Protein AF-A0A095Y5S1-F1 (afdb_monomer_lite)

Secondary structure (DSSP, 8-state):
---SS-HHHHHHHHTSPPPGGGHHHHHHHHHHHHHHHHHHHTTT---SSPPHHHHHHHHHHHHHHHHHHHTTPPS---------SS--------TTTTS------HHHHHHHGGGS---PPP-------

Organism: NCBI:txid1287475

Foldseek 3Di:
DPQLDAQVNLCVVVVHRDDPVCRVVLVVQSVLLQVVLQVLQPPLGQDPVGDPLSSVLSSCQSNVLVVCVVVVHFDDDADDDDDDDDDDPDDDHDPVSHPSHTDGYPVSSVSSVVSHDDPDDDDDDDDDD

Structure (mmCIF, N/CA/C/O backbone):
data_AF-A0A095Y5S1-F1
#
_entry.id   AF-A0A095Y5S1-F1
#
loop_
_atom_site.group_PDB
_atom_site.id
_atom_site.type_symbol
_atom_site.label_atom_id
_atom_site.label_alt_id
_atom_site.label_comp_id
_atom_site.label_asym_id
_atom_site.label_entity_id
_atom_site.label_seq_id
_atom_site.pdbx_PDB_ins_code
_atom_site.Cartn_x
_atom_site.Cartn_y
_atom_site.Cartn_z
_atom_site.occupancy
_atom_site.B_iso_or_equiv
_atom_site.auth_seq_id
_atom_site.auth_comp_id
_atom_site.auth_asym_id
_atom_site.auth_atom_id
_atom_site.pdbx_PDB_model_num
ATOM 1 N N . MET A 1 1 ? -7.708 5.392 -14.138 1.00 43.97 1 MET A N 1
ATOM 2 C CA . MET A 1 1 ? -6.472 4.700 -13.709 1.00 43.97 1 MET A CA 1
ATOM 3 C C . MET A 1 1 ? -6.832 3.258 -13.392 1.00 43.97 1 MET A C 1
ATOM 5 O O . MET A 1 1 ? -7.894 3.040 -12.827 1.00 43.97 1 MET A O 1
ATOM 9 N N . SER A 1 2 ? -6.033 2.275 -13.814 1.00 51.12 2 SER A N 1
ATOM 10 C CA . SER A 1 2 ? -6.277 0.877 -13.429 1.00 51.12 2 SER A CA 1
ATOM 11 C C . SER A 1 2 ? -5.885 0.726 -11.963 1.00 51.12 2 SER A C 1
ATOM 13 O O . SER A 1 2 ? -4.699 0.810 -11.657 1.00 51.12 2 SER A O 1
ATOM 15 N N . SER A 1 3 ? -6.856 0.546 -11.067 1.00 75.38 3 SER A N 1
ATOM 16 C CA . SER A 1 3 ? -6.569 0.390 -9.638 1.00 75.38 3 SER A CA 1
ATOM 17 C C . SER A 1 3 ? -5.704 -0.854 -9.406 1.00 75.38 3 SER A C 1
ATOM 19 O O . SER A 1 3 ? -6.011 -1.921 -9.943 1.00 75.38 3 SER A O 1
ATOM 21 N N . ILE A 1 4 ? -4.602 -0.729 -8.652 1.00 87.00 4 ILE A N 1
ATOM 22 C CA . ILE A 1 4 ? -3.734 -1.874 -8.311 1.00 87.00 4 ILE A CA 1
ATOM 23 C C . ILE A 1 4 ? -4.501 -2.854 -7.413 1.00 87.00 4 ILE A C 1
ATOM 25 O O . ILE A 1 4 ? -4.387 -4.068 -7.584 1.00 87.00 4 ILE A O 1
ATOM 29 N N . ILE A 1 5 ? -5.260 -2.303 -6.466 1.00 93.56 5 ILE A N 1
ATOM 30 C CA . ILE A 1 5 ? -6.048 -2.977 -5.429 1.00 93.56 5 ILE A CA 1
ATOM 31 C C . ILE A 1 5 ? -7.322 -2.161 -5.150 1.00 93.56 5 ILE A C 1
ATOM 33 O O . ILE A 1 5 ? -7.418 -1.006 -5.563 1.00 93.56 5 ILE A O 1
ATOM 37 N N . SER A 1 6 ? -8.293 -2.750 -4.465 1.00 94.25 6 SER A N 1
ATOM 38 C CA . SER A 1 6 ? -9.578 -2.153 -4.082 1.00 94.25 6 SER A CA 1
ATOM 39 C C . SER A 1 6 ? -9.840 -2.298 -2.579 1.00 94.25 6 SER A C 1
ATOM 41 O O . SER A 1 6 ? -9.170 -3.079 -1.905 1.00 94.25 6 SER A O 1
ATOM 43 N N . VAL A 1 7 ? -10.848 -1.592 -2.054 1.00 93.06 7 VAL A N 1
ATOM 44 C CA . VAL A 1 7 ? -11.301 -1.743 -0.656 1.00 93.06 7 VAL A CA 1
ATOM 45 C C . VAL A 1 7 ? -11.712 -3.191 -0.357 1.00 93.06 7 VAL A C 1
ATOM 47 O O . VAL A 1 7 ? -11.423 -3.702 0.722 1.00 93.06 7 VAL A O 1
ATOM 50 N N . THR A 1 8 ? -12.306 -3.889 -1.330 1.00 93.56 8 THR A N 1
ATOM 51 C CA . THR A 1 8 ? -12.648 -5.312 -1.201 1.00 93.56 8 THR A CA 1
ATOM 52 C C . THR A 1 8 ? -11.405 -6.177 -1.007 1.00 93.56 8 THR A C 1
ATOM 54 O O . THR A 1 8 ? -11.393 -7.007 -0.106 1.00 93.56 8 THR A O 1
ATOM 57 N N . ASP A 1 9 ? -10.327 -5.932 -1.763 1.00 94.50 9 ASP A N 1
ATOM 58 C CA . ASP A 1 9 ? -9.063 -6.669 -1.590 1.00 94.50 9 ASP A CA 1
ATOM 59 C C . ASP A 1 9 ? -8.466 -6.464 -0.185 1.00 94.50 9 ASP A C 1
ATOM 61 O O . ASP A 1 9 ? -7.780 -7.344 0.339 1.00 94.50 9 ASP A O 1
ATOM 65 N N . ILE A 1 10 ? -8.709 -5.297 0.427 1.00 94.56 10 ILE A N 1
ATOM 66 C CA . ILE A 1 10 ? -8.296 -5.010 1.805 1.00 94.56 10 ILE A CA 1
ATOM 67 C C . ILE A 1 10 ? -9.157 -5.785 2.800 1.00 94.56 10 ILE A C 1
ATOM 69 O O . ILE A 1 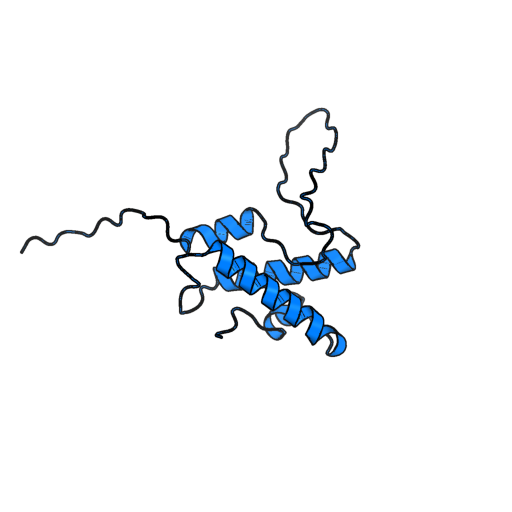10 ? -8.598 -6.431 3.684 1.00 94.56 10 ILE A O 1
ATOM 73 N N . GLY A 1 11 ? -10.481 -5.781 2.633 1.00 92.69 11 GLY A N 1
ATOM 74 C CA . GLY A 1 11 ? -11.381 -6.566 3.481 1.00 92.69 11 GLY A CA 1
ATOM 75 C C . GLY A 1 11 ? -11.064 -8.065 3.433 1.00 92.69 11 GLY A C 1
ATOM 76 O O . GLY A 1 11 ? -10.887 -8.706 4.468 1.00 92.69 11 GLY A O 1
ATOM 77 N N . ASP A 1 12 ? -10.847 -8.607 2.233 1.00 94.56 12 ASP A N 1
ATOM 78 C CA . ASP A 1 12 ? -10.441 -10.004 2.041 1.00 94.56 12 ASP A CA 1
ATOM 79 C C . ASP A 1 12 ? -9.118 -10.327 2.760 1.00 94.56 12 ASP A C 1
ATOM 81 O O . ASP A 1 12 ? -8.941 -11.419 3.302 1.00 94.56 12 ASP A O 1
ATOM 85 N N . ALA A 1 13 ? -8.177 -9.377 2.792 1.00 92.56 13 ALA A N 1
ATOM 86 C CA . ALA A 1 13 ? -6.894 -9.542 3.471 1.00 92.56 13 ALA A CA 1
ATOM 87 C C . ALA A 1 13 ? -6.974 -9.384 4.998 1.00 92.56 13 ALA A C 1
ATOM 89 O O . ALA A 1 13 ? -6.153 -9.968 5.713 1.00 92.56 13 ALA A O 1
ATOM 90 N N . LEU A 1 14 ? -7.930 -8.598 5.498 1.00 91.44 14 LEU A N 1
ATOM 91 C CA . LEU A 1 14 ? -8.231 -8.477 6.925 1.00 91.44 14 LEU A CA 1
ATOM 92 C C . LEU A 1 14 ? -9.027 -9.683 7.442 1.00 91.44 14 LEU A C 1
ATOM 94 O O . LEU A 1 14 ? -8.889 -10.039 8.610 1.00 91.44 14 LEU A O 1
ATOM 98 N N . GLY A 1 15 ? -9.768 -10.359 6.559 1.00 93.06 15 GLY A N 1
ATOM 99 C CA . GLY A 1 15 ? -10.666 -11.464 6.897 1.00 93.06 15 GLY A CA 1
ATOM 100 C C . GLY A 1 15 ? -12.080 -11.005 7.262 1.00 93.06 15 GLY A C 1
ATOM 101 O O . GLY A 1 15 ? -12.906 -11.831 7.646 1.00 93.06 15 GLY A O 1
ATOM 102 N N . GLU A 1 16 ? -12.365 -9.712 7.125 1.00 91.31 16 GLU A N 1
ATOM 103 C CA . GLU A 1 16 ? -13.657 -9.091 7.393 1.00 91.31 16 GLU A CA 1
ATOM 104 C C . GLU A 1 16 ? -13.862 -7.873 6.478 1.00 91.31 16 GLU A C 1
ATOM 106 O O . GLU A 1 16 ? -12.887 -7.232 6.077 1.00 91.31 16 GLU A O 1
ATOM 111 N N . PRO A 1 17 ? -15.108 -7.542 6.099 1.00 92.38 17 PRO A N 1
ATOM 112 C CA . PRO A 1 17 ? -15.364 -6.377 5.265 1.00 92.38 17 PRO A CA 1
ATOM 113 C C . PRO A 1 17 ? -15.001 -5.087 6.005 1.00 92.38 17 PRO A C 1
ATOM 115 O O . PRO A 1 17 ? -15.328 -4.921 7.178 1.00 92.38 17 PRO A O 1
ATOM 118 N N . VAL A 1 18 ? -14.397 -4.142 5.283 1.00 88.81 18 VAL A N 1
ATOM 119 C CA . VAL A 1 18 ? -14.152 -2.794 5.807 1.00 88.81 18 VAL A CA 1
ATOM 120 C C . VAL A 1 18 ? -15.507 -2.135 6.133 1.00 88.81 18 VAL A C 1
ATOM 122 O O . VAL A 1 18 ? -16.427 -2.197 5.309 1.00 88.81 18 VAL A O 1
ATOM 125 N N . PRO A 1 19 ? -15.681 -1.506 7.306 1.00 87.62 19 PRO A N 1
ATOM 126 C CA . PRO A 1 19 ? -16.889 -0.750 7.617 1.00 87.62 19 PRO A CA 1
ATOM 127 C C . PRO A 1 19 ? -17.098 0.420 6.648 1.00 87.62 19 PRO A C 1
ATOM 129 O O . PRO A 1 19 ? -16.160 1.133 6.300 1.00 87.62 19 PRO A O 1
ATOM 132 N N . ALA A 1 20 ? -18.347 0.693 6.253 1.00 87.69 20 ALA A N 1
ATOM 133 C CA . ALA A 1 20 ? -18.649 1.760 5.287 1.00 87.69 20 ALA A CA 1
ATOM 134 C C . ALA A 1 20 ? -18.176 3.159 5.737 1.00 87.69 20 ALA A C 1
ATOM 136 O O . ALA A 1 20 ? -17.849 3.999 4.902 1.00 87.69 20 ALA A O 1
ATOM 137 N N . GLY A 1 21 ? -18.115 3.405 7.052 1.00 85.69 21 GLY A N 1
ATOM 138 C CA . GLY A 1 21 ? -17.595 4.654 7.622 1.00 85.69 21 GLY A CA 1
ATOM 139 C C . GLY A 1 21 ? -16.082 4.845 7.455 1.00 85.69 21 GLY A C 1
ATOM 140 O O . GLY A 1 21 ? -15.602 5.965 7.585 1.00 85.69 21 GLY A O 1
ATOM 141 N N . GLU A 1 22 ? -15.346 3.782 7.127 1.00 86.69 22 GLU A N 1
ATOM 142 C CA . GLU A 1 22 ? -13.884 3.778 6.999 1.00 86.69 22 GLU A CA 1
ATOM 143 C C . GLU A 1 22 ? -13.416 3.761 5.538 1.00 86.69 22 GLU A C 1
ATOM 145 O O . GLU A 1 22 ? -12.226 3.914 5.264 1.00 86.69 22 GLU A O 1
ATOM 150 N N . PHE A 1 23 ? -14.337 3.637 4.574 1.00 90.25 23 PHE A N 1
ATOM 151 C CA . PHE A 1 23 ? -14.003 3.558 3.147 1.00 90.25 23 PHE A CA 1
ATOM 152 C C . PHE A 1 23 ? -13.117 4.711 2.681 1.00 90.25 23 PHE A C 1
ATOM 154 O O . PHE A 1 23 ? -12.111 4.463 2.027 1.00 90.25 23 PHE A O 1
ATOM 161 N N . GLY A 1 24 ? -13.421 5.950 3.078 1.00 87.06 24 GLY A N 1
ATOM 162 C CA . GLY A 1 24 ? -12.614 7.109 2.685 1.00 87.06 24 GLY A CA 1
ATOM 163 C C . GLY A 1 24 ? -11.178 7.072 3.226 1.00 87.06 24 GLY A C 1
ATOM 164 O O . GLY A 1 24 ? -10.248 7.483 2.535 1.00 87.06 24 GLY A O 1
ATOM 165 N N . GLN A 1 25 ? -10.971 6.543 4.438 1.00 88.06 25 GLN A N 1
ATOM 166 C CA . GLN A 1 25 ? -9.628 6.366 5.003 1.00 88.06 25 GLN A CA 1
ATOM 167 C C . GLN A 1 25 ? -8.869 5.264 4.259 1.00 88.06 25 GLN A C 1
ATOM 169 O O . GLN A 1 25 ? -7.712 5.455 3.885 1.00 88.06 25 GLN A O 1
ATOM 174 N N . VAL A 1 26 ? -9.524 4.129 3.995 1.00 91.25 26 VAL A N 1
ATOM 175 C CA . VAL A 1 26 ? -8.910 3.009 3.270 1.00 91.25 26 VAL A CA 1
ATOM 176 C C . VAL A 1 26 ? -8.581 3.388 1.826 1.00 91.25 26 VAL A C 1
ATOM 178 O O . VAL A 1 26 ? -7.496 3.056 1.354 1.00 91.25 26 VAL A O 1
ATOM 181 N N . GLU A 1 27 ? -9.454 4.122 1.135 1.00 92.75 27 GLU A N 1
ATOM 182 C CA . GLU A 1 27 ? -9.186 4.648 -0.210 1.00 92.75 27 GLU A CA 1
ATOM 183 C C . GLU A 1 27 ? -7.967 5.576 -0.221 1.00 92.75 27 GLU A C 1
ATOM 185 O O . GLU A 1 27 ? -7.083 5.411 -1.060 1.00 92.75 27 GLU A O 1
ATOM 190 N N . ASN A 1 28 ? -7.844 6.469 0.764 1.00 91.94 28 ASN A N 1
ATOM 191 C CA . ASN A 1 28 ? -6.666 7.325 0.897 1.00 91.94 28 ASN A CA 1
ATOM 192 C C . ASN A 1 28 ? -5.378 6.496 1.087 1.00 91.94 28 ASN A C 1
ATOM 194 O O . ASN A 1 28 ? -4.377 6.719 0.405 1.00 91.94 28 ASN A O 1
ATOM 198 N N . LEU A 1 29 ? -5.398 5.477 1.952 1.00 92.44 29 LEU A N 1
ATOM 199 C CA . LEU A 1 29 ? -4.247 4.583 2.131 1.00 92.44 29 LEU A CA 1
ATOM 200 C C . LEU A 1 29 ? -3.913 3.795 0.854 1.00 92.44 29 LEU A C 1
ATOM 202 O O . LEU A 1 29 ? -2.734 3.578 0.557 1.00 92.44 29 LEU A O 1
ATOM 206 N N . ILE A 1 30 ? -4.925 3.381 0.085 1.00 94.56 30 ILE A N 1
ATOM 207 C CA . ILE A 1 30 ? -4.737 2.742 -1.222 1.00 94.56 30 ILE A CA 1
ATOM 208 C C . ILE A 1 30 ? -4.032 3.703 -2.182 1.00 94.56 30 ILE A C 1
ATOM 210 O O . ILE A 1 30 ? -3.033 3.308 -2.785 1.00 94.56 30 ILE A O 1
ATOM 214 N N . ASP A 1 31 ? -4.481 4.954 -2.286 1.00 93.25 31 ASP A N 1
ATOM 215 C CA . ASP A 1 31 ? -3.875 5.960 -3.165 1.00 93.25 31 ASP A CA 1
ATOM 216 C C . ASP A 1 31 ? -2.410 6.221 -2.802 1.00 93.25 31 ASP A C 1
ATOM 218 O O . ASP A 1 31 ? -1.531 6.235 -3.670 1.00 93.25 31 ASP A O 1
ATOM 222 N N . GLN A 1 32 ? -2.107 6.336 -1.507 1.00 92.06 32 GLN A N 1
ATOM 223 C CA . GLN A 1 32 ? -0.728 6.470 -1.042 1.00 92.06 32 GLN A CA 1
ATOM 224 C C . GLN A 1 32 ? 0.113 5.226 -1.373 1.00 92.06 32 GLN A C 1
ATOM 226 O O . GLN A 1 32 ? 1.286 5.343 -1.742 1.00 92.06 32 GLN A O 1
ATOM 231 N N . ALA A 1 33 ? -0.464 4.022 -1.275 1.00 93.62 33 ALA A N 1
ATOM 232 C CA . ALA A 1 33 ? 0.237 2.779 -1.592 1.00 93.62 33 ALA A CA 1
ATOM 233 C C . ALA A 1 33 ? 0.520 2.667 -3.092 1.00 93.62 33 ALA A C 1
ATOM 235 O O . ALA A 1 33 ? 1.625 2.280 -3.481 1.00 93.62 33 ALA A O 1
ATOM 236 N N . VAL A 1 34 ? -0.443 3.059 -3.929 1.00 93.81 34 VAL A N 1
ATOM 237 C CA . VAL A 1 34 ? -0.281 3.168 -5.381 1.00 93.81 34 VAL A CA 1
ATOM 238 C C . VAL A 1 34 ? 0.848 4.141 -5.699 1.00 93.81 34 VAL A C 1
ATOM 240 O O . VAL A 1 34 ? 1.810 3.740 -6.353 1.00 93.81 34 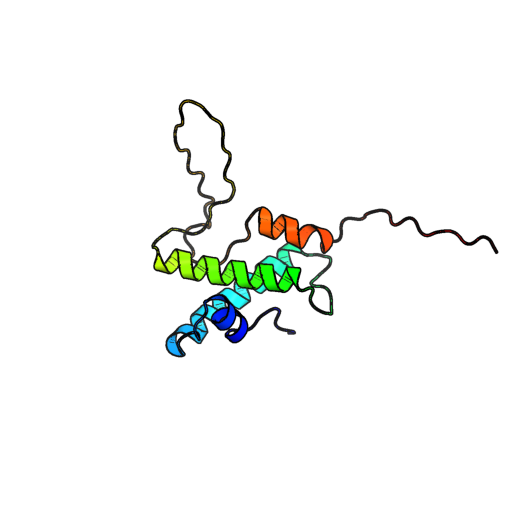VAL A O 1
ATOM 243 N N . ALA A 1 35 ? 0.808 5.361 -5.158 1.00 91.44 35 ALA A N 1
ATOM 244 C CA . ALA A 1 35 ? 1.837 6.373 -5.384 1.00 91.44 35 ALA A CA 1
ATOM 245 C C . ALA A 1 35 ? 3.236 5.897 -4.950 1.00 91.44 35 ALA A C 1
ATOM 247 O O . ALA A 1 35 ? 4.223 6.090 -5.665 1.00 91.44 35 ALA A O 1
ATOM 248 N N . ALA A 1 36 ? 3.341 5.212 -3.808 1.00 92.69 36 ALA A N 1
ATOM 249 C CA . ALA A 1 36 ? 4.604 4.663 -3.323 1.00 92.69 36 ALA A CA 1
ATOM 250 C C . ALA A 1 36 ? 5.154 3.552 -4.235 1.00 92.69 36 ALA A C 1
ATOM 252 O O . ALA A 1 36 ? 6.362 3.495 -4.493 1.00 92.69 36 ALA A O 1
ATOM 253 N N . VAL A 1 37 ? 4.289 2.663 -4.732 1.00 93.62 37 VAL A N 1
ATOM 254 C CA . VAL A 1 37 ? 4.669 1.592 -5.664 1.00 93.62 37 VAL A CA 1
ATOM 255 C C . VAL A 1 37 ? 5.058 2.169 -7.025 1.00 93.62 37 VAL A C 1
ATOM 257 O O . VAL A 1 37 ? 6.104 1.794 -7.558 1.00 93.62 37 VAL A O 1
ATOM 260 N N . GLU A 1 38 ? 4.281 3.109 -7.564 1.00 92.62 38 GLU A N 1
ATOM 261 C CA . GLU A 1 38 ? 4.594 3.819 -8.809 1.00 92.62 38 GLU A CA 1
ATOM 262 C C . GLU A 1 38 ? 5.941 4.537 -8.715 1.00 92.62 38 GLU A C 1
ATOM 264 O O . GLU A 1 38 ? 6.809 4.342 -9.570 1.00 92.62 38 GLU A O 1
ATOM 269 N N . GLY A 1 39 ? 6.161 5.287 -7.632 1.00 91.38 39 GLY A N 1
ATOM 270 C CA . GLY A 1 39 ? 7.424 5.968 -7.367 1.00 91.38 39 GLY A CA 1
ATOM 271 C C . GLY A 1 39 ? 8.605 5.001 -7.259 1.00 91.38 39 GLY A C 1
ATOM 272 O O . GLY A 1 39 ? 9.687 5.277 -7.778 1.00 91.38 39 GLY A O 1
ATOM 273 N N . TYR A 1 40 ? 8.412 3.826 -6.648 1.00 91.81 40 TYR A N 1
ATOM 274 C CA . TYR A 1 40 ? 9.463 2.810 -6.552 1.00 91.81 40 TYR A CA 1
ATOM 275 C C . TYR A 1 40 ? 9.790 2.147 -7.899 1.00 91.81 40 TYR A C 1
ATOM 277 O O . TYR A 1 40 ? 10.951 1.805 -8.157 1.00 91.81 40 TYR A O 1
ATOM 285 N N . LEU A 1 41 ? 8.781 1.947 -8.749 1.00 92.12 41 LEU A N 1
ATOM 286 C CA . LEU A 1 41 ? 8.926 1.317 -10.062 1.00 92.12 41 LEU A CA 1
ATOM 287 C C . LEU A 1 41 ? 9.334 2.294 -11.169 1.00 92.12 41 LEU A C 1
ATOM 289 O O . LEU A 1 41 ? 9.752 1.854 -12.242 1.00 92.12 41 LEU A O 1
ATOM 293 N N . HIS A 1 42 ? 9.283 3.603 -10.927 1.00 88.44 42 HIS A N 1
ATOM 294 C CA . HIS A 1 42 ? 9.745 4.610 -11.876 1.00 88.44 42 HIS A CA 1
ATOM 295 C C . HIS A 1 42 ? 11.210 4.361 -12.321 1.00 88.44 42 HIS A C 1
ATOM 297 O O . HIS A 1 42 ? 12.062 4.017 -11.490 1.00 88.44 42 HIS A O 1
ATOM 303 N N . PRO A 1 43 ? 11.542 4.512 -13.624 1.00 88.31 43 PRO A N 1
ATOM 304 C CA . PRO A 1 43 ? 10.691 4.931 -14.752 1.00 88.31 43 PRO A CA 1
ATOM 305 C C . PRO A 1 43 ? 9.979 3.780 -15.485 1.00 88.31 43 PRO A C 1
ATOM 307 O O . PRO A 1 43 ? 9.388 4.003 -16.535 1.00 88.31 43 PRO A O 1
ATOM 310 N N . ALA A 1 44 ? 10.070 2.539 -14.999 1.00 87.31 44 ALA A N 1
ATOM 311 C CA . ALA A 1 44 ? 9.467 1.384 -15.671 1.00 87.31 44 ALA A CA 1
ATOM 312 C C . ALA A 1 44 ? 7.934 1.431 -15.681 1.00 87.31 44 ALA A C 1
ATOM 314 O O . ALA A 1 44 ? 7.322 0.932 -16.621 1.00 87.31 44 ALA A O 1
ATOM 315 N N . GLY A 1 45 ? 7.345 2.032 -14.644 1.00 89.38 45 GLY A N 1
ATOM 316 C CA . GLY A 1 45 ? 5.906 1.997 -14.404 1.00 89.38 45 GLY A CA 1
ATOM 317 C C . GLY A 1 45 ? 5.441 0.645 -13.859 1.00 89.38 45 GLY A C 1
ATOM 318 O O . GLY A 1 45 ? 6.236 -0.273 -13.639 1.00 89.38 45 GLY A O 1
ATOM 319 N N . ILE A 1 46 ? 4.137 0.528 -13.613 1.00 90.12 46 ILE A N 1
ATOM 320 C CA . ILE A 1 46 ? 3.516 -0.725 -13.176 1.00 90.12 46 ILE A CA 1
ATOM 321 C C . ILE A 1 46 ? 3.247 -1.600 -14.411 1.00 90.12 46 ILE A C 1
ATOM 323 O O . ILE A 1 46 ? 2.577 -1.138 -15.335 1.00 90.12 46 ILE A O 1
ATOM 327 N N . PRO A 1 47 ? 3.729 -2.857 -14.453 1.00 88.44 47 PRO A N 1
ATOM 328 C CA . PRO A 1 47 ? 3.475 -3.746 -15.584 1.00 88.44 47 PRO A CA 1
ATOM 329 C C . PRO A 1 47 ? 1.982 -4.052 -15.770 1.00 88.44 47 PRO A C 1
ATOM 331 O O . PRO A 1 47 ? 1.252 -4.200 -14.789 1.00 88.44 47 PRO A O 1
ATOM 334 N N . TYR A 1 48 ? 1.552 -4.227 -17.024 1.00 86.94 48 TYR A N 1
ATOM 335 C CA . TYR A 1 48 ? 0.224 -4.735 -17.372 1.00 86.94 48 TYR A CA 1
ATOM 336 C C . TYR A 1 48 ? 0.344 -6.083 -18.110 1.00 86.94 48 TYR A C 1
ATOM 338 O O . TYR A 1 48 ? 1.107 -6.161 -19.075 1.00 86.94 48 TYR A O 1
ATOM 346 N N . PRO A 1 49 ? -0.387 -7.137 -17.695 1.00 90.56 49 PRO A N 1
ATOM 347 C CA . PRO A 1 49 ? -1.299 -7.187 -16.546 1.00 90.56 49 PRO A CA 1
ATOM 348 C C . PRO A 1 49 ? -0.565 -7.032 -15.202 1.00 90.56 49 PRO A C 1
ATOM 350 O O . PRO A 1 49 ? 0.591 -7.431 -15.073 1.00 90.56 49 PRO A O 1
ATOM 353 N N . ILE A 1 50 ? -1.247 -6.471 -14.192 1.00 92.38 50 ILE A N 1
ATOM 354 C CA . ILE A 1 50 ? -0.640 -6.176 -12.881 1.00 92.38 50 ILE A CA 1
ATOM 355 C C . ILE A 1 50 ? -0.159 -7.483 -12.221 1.00 92.38 50 ILE A C 1
ATOM 357 O O . ILE A 1 50 ? -0.980 -8.358 -11.916 1.00 92.38 50 ILE A O 1
ATOM 361 N N . PRO A 1 51 ? 1.147 -7.652 -11.939 1.00 93.50 51 PRO A N 1
ATOM 362 C CA . PRO A 1 51 ? 1.652 -8.872 -11.319 1.00 93.50 51 PRO A CA 1
ATOM 363 C C . PRO A 1 51 ? 1.072 -9.089 -9.917 1.00 93.50 51 PRO A C 1
ATOM 365 O O . PRO A 1 51 ? 0.908 -8.148 -9.139 1.00 93.50 51 PRO A O 1
ATOM 368 N N . ARG A 1 52 ? 0.831 -10.351 -9.537 1.00 93.25 52 ARG A N 1
ATOM 369 C CA . ARG A 1 52 ? 0.335 -10.703 -8.189 1.00 93.25 52 ARG A CA 1
ATOM 370 C C . ARG A 1 52 ? 1.242 -10.171 -7.073 1.00 93.25 52 ARG A C 1
ATOM 372 O O . ARG A 1 52 ? 0.743 -9.767 -6.031 1.00 93.25 52 ARG A O 1
ATOM 379 N N . ALA A 1 53 ? 2.555 -10.130 -7.305 1.00 93.75 53 ALA A N 1
ATOM 380 C CA . ALA A 1 53 ? 3.519 -9.577 -6.357 1.00 93.75 53 ALA A CA 1
ATOM 381 C C . ALA A 1 53 ? 3.304 -8.075 -6.098 1.00 93.75 53 ALA A C 1
ATOM 383 O O . ALA A 1 53 ? 3.388 -7.649 -4.951 1.00 93.75 53 ALA A O 1
ATOM 384 N N . VAL A 1 54 ? 2.973 -7.297 -7.135 1.00 95.06 54 VAL A N 1
ATOM 385 C CA . VAL A 1 54 ? 2.691 -5.857 -7.017 1.00 95.06 54 VAL A CA 1
ATOM 386 C C . VAL A 1 54 ? 1.429 -5.635 -6.183 1.00 95.06 54 VAL A C 1
ATOM 388 O O . VAL A 1 54 ? 1.460 -4.871 -5.221 1.00 95.06 54 VAL A O 1
ATOM 391 N N . ARG A 1 55 ? 0.357 -6.387 -6.473 1.00 95.75 55 ARG A N 1
ATOM 392 C CA . ARG A 1 55 ? -0.884 -6.359 -5.678 1.00 95.75 55 ARG A CA 1
ATOM 393 C C . ARG A 1 55 ? -0.639 -6.727 -4.222 1.00 95.75 55 ARG A C 1
ATOM 395 O O . ARG A 1 55 ? -1.054 -6.008 -3.324 1.00 95.75 55 ARG A O 1
ATOM 402 N N . ALA A 1 56 ? 0.099 -7.810 -3.987 1.00 95.25 56 ALA A N 1
ATOM 403 C CA . ALA A 1 56 ? 0.394 -8.281 -2.640 1.00 95.25 56 ALA A CA 1
ATOM 404 C C . ALA A 1 56 ? 1.198 -7.267 -1.814 1.00 95.25 56 ALA A C 1
ATOM 406 O O . ALA A 1 56 ? 1.020 -7.216 -0.601 1.00 95.25 56 ALA A O 1
ATOM 407 N N . VAL A 1 57 ? 2.085 -6.488 -2.439 1.00 96.31 57 VAL A N 1
ATOM 408 C CA . VAL A 1 57 ? 2.814 -5.416 -1.748 1.00 96.31 57 VAL A CA 1
ATOM 409 C C . VAL A 1 57 ? 1.875 -4.262 -1.405 1.00 96.31 57 VAL A C 1
ATOM 411 O O . VAL A 1 57 ? 1.865 -3.841 -0.253 1.00 96.31 57 VAL A O 1
ATOM 414 N N . ALA A 1 58 ? 1.044 -3.813 -2.350 1.00 95.56 58 ALA A N 1
ATOM 415 C CA . ALA A 1 58 ? 0.080 -2.742 -2.101 1.00 95.56 58 ALA A CA 1
ATOM 416 C C . ALA A 1 58 ? -0.891 -3.099 -0.957 1.00 95.56 58 ALA A C 1
ATOM 418 O O . ALA A 1 58 ? -1.019 -2.328 -0.009 1.00 95.56 58 ALA A O 1
ATOM 419 N N . VAL A 1 59 ? -1.478 -4.307 -0.969 1.00 96.25 59 VAL A N 1
ATOM 420 C CA . VAL A 1 59 ? -2.355 -4.784 0.122 1.00 96.25 59 VAL A CA 1
ATOM 421 C C . VAL A 1 59 ? -1.617 -4.784 1.460 1.00 96.25 59 VAL A C 1
ATOM 423 O O . VAL A 1 59 ? -2.125 -4.271 2.454 1.00 96.25 59 VAL A O 1
ATOM 426 N N . ARG A 1 60 ? -0.392 -5.329 1.506 1.00 94.81 60 ARG A N 1
ATOM 427 C CA . ARG A 1 60 ? 0.392 -5.394 2.751 1.00 94.81 60 ARG A CA 1
ATOM 428 C C . ARG A 1 60 ? 0.716 -4.020 3.314 1.00 94.81 60 ARG A C 1
ATOM 430 O O . ARG A 1 60 ? 0.774 -3.893 4.530 1.00 94.81 60 ARG A O 1
ATOM 437 N N . MET A 1 61 ? 0.974 -3.033 2.461 1.00 93.69 61 MET A N 1
ATOM 438 C CA . MET A 1 61 ? 1.247 -1.665 2.895 1.00 93.69 61 MET A CA 1
ATOM 439 C C . MET A 1 61 ? 0.027 -1.054 3.589 1.00 93.69 61 MET A C 1
ATOM 441 O O . MET A 1 61 ? 0.171 -0.534 4.691 1.00 93.69 61 MET A O 1
ATOM 445 N N . VAL A 1 62 ? -1.161 -1.199 2.995 1.00 93.62 62 VAL A N 1
ATOM 446 C CA . VAL A 1 62 ? -2.419 -0.683 3.558 1.00 93.62 62 VAL A CA 1
ATOM 447 C C . VAL A 1 62 ? -2.786 -1.406 4.854 1.00 93.62 62 VAL A C 1
ATOM 449 O O . VAL A 1 62 ? -2.939 -0.765 5.888 1.00 93.62 62 VAL A O 1
ATOM 452 N N . VAL A 1 63 ? -2.826 -2.744 4.843 1.00 92.81 63 VAL A N 1
ATOM 453 C CA . VAL A 1 63 ? -3.158 -3.556 6.032 1.00 92.81 63 VAL A CA 1
ATOM 454 C C . VAL A 1 63 ? -2.193 -3.289 7.187 1.00 92.81 63 VAL A C 1
ATOM 456 O O . VAL A 1 63 ? -2.593 -3.271 8.348 1.00 92.81 63 VAL A O 1
ATOM 459 N N . ARG A 1 64 ? -0.905 -3.080 6.890 1.00 91.44 64 ARG A N 1
ATOM 460 C CA . ARG A 1 64 ? 0.088 -2.733 7.911 1.00 91.44 64 ARG A CA 1
ATOM 461 C C . ARG A 1 64 ? -0.179 -1.358 8.511 1.00 91.44 64 ARG A C 1
ATOM 463 O O . ARG A 1 64 ? -0.032 -1.229 9.718 1.00 91.44 64 ARG A O 1
ATOM 470 N N . SER A 1 65 ? -0.555 -0.374 7.695 1.00 89.12 65 SER A N 1
ATOM 471 C CA . SER A 1 65 ? -0.893 0.968 8.177 1.00 89.12 65 SER A CA 1
ATOM 472 C C . SER A 1 65 ? -2.072 0.912 9.141 1.00 89.12 65 SER A C 1
ATOM 474 O O . SER A 1 65 ? -1.913 1.312 10.288 1.00 89.12 65 SER A O 1
ATOM 476 N N . LEU A 1 66 ? -3.171 0.269 8.728 1.00 87.75 66 LEU A N 1
ATOM 477 C CA . LEU A 1 66 ? -4.370 0.095 9.556 1.00 87.75 66 LEU A CA 1
ATOM 478 C C . LEU A 1 66 ? -4.044 -0.571 10.902 1.00 87.75 66 LEU A C 1
ATOM 480 O O . LEU A 1 66 ? -4.333 -0.032 11.964 1.00 87.75 66 LEU A O 1
ATOM 484 N N . ARG A 1 67 ? -3.311 -1.692 10.878 1.00 85.81 67 ARG A N 1
ATOM 485 C CA . ARG A 1 67 ? -2.922 -2.402 12.110 1.00 85.81 67 ARG A CA 1
ATOM 486 C C . ARG A 1 67 ? -1.975 -1.608 13.012 1.00 85.81 67 ARG A C 1
ATOM 488 O O . ARG A 1 67 ? -1.925 -1.856 14.215 1.00 85.81 67 ARG A O 1
ATOM 495 N N . SER A 1 68 ? -1.157 -0.725 12.446 1.00 77.81 68 SER A N 1
ATOM 496 C CA . SER A 1 68 ? -0.269 0.142 13.222 1.00 77.81 68 SER A CA 1
ATOM 497 C C . SER A 1 68 ? -1.032 1.291 13.876 1.00 77.81 68 SER A C 1
ATOM 499 O O . SER A 1 68 ? -0.746 1.598 15.033 1.00 77.81 68 SER A O 1
ATOM 501 N N . GLU A 1 69 ? -2.029 1.852 13.188 1.00 70.25 69 GLU A N 1
ATOM 502 C CA . GLU A 1 69 ? -2.968 2.822 13.759 1.00 70.25 69 GLU A CA 1
ATOM 503 C C . GLU A 1 69 ? -3.753 2.203 14.928 1.00 70.25 69 GLU A C 1
ATOM 505 O O . GLU A 1 69 ? -3.728 2.758 16.028 1.00 70.25 69 GLU A O 1
ATOM 510 N N . ASP A 1 70 ? -4.320 1.003 14.748 1.00 67.50 70 ASP A N 1
ATOM 511 C CA . ASP A 1 70 ? -5.069 0.282 15.796 1.00 67.50 70 ASP A CA 1
ATOM 512 C C . ASP A 1 70 ? -4.231 -0.004 17.049 1.00 67.50 70 ASP A C 1
ATOM 514 O O . ASP A 1 70 ? -4.710 0.065 18.182 1.00 67.50 70 ASP A O 1
ATOM 518 N N . ALA A 1 71 ? -2.953 -0.338 16.859 1.00 61.34 71 ALA A N 1
ATOM 519 C CA . ALA A 1 71 ? -2.043 -0.662 17.951 1.00 61.34 71 ALA A CA 1
ATOM 520 C C . ALA A 1 71 ? -1.428 0.580 18.629 1.00 61.34 71 ALA A C 1
ATOM 522 O O . ALA A 1 71 ? -0.635 0.430 19.563 1.00 61.34 71 ALA A O 1
ATOM 523 N N . GLY A 1 72 ? -1.720 1.796 18.146 1.00 55.22 72 GLY A N 1
ATOM 524 C CA . GLY A 1 72 ? -1.044 3.025 18.577 1.00 55.22 72 GLY A CA 1
ATOM 525 C C . GLY A 1 72 ? 0.470 3.009 18.311 1.00 55.22 72 GLY A C 1
ATOM 526 O O . GLY A 1 72 ? 1.234 3.737 18.950 1.00 55.22 72 GLY A O 1
ATOM 527 N N . LEU A 1 73 ? 0.925 2.143 17.400 1.00 50.66 73 LEU A N 1
ATOM 528 C CA . LEU A 1 73 ? 2.328 1.956 17.053 1.00 50.66 73 LEU A CA 1
ATOM 529 C C . LEU A 1 73 ? 2.665 2.881 15.884 1.00 50.66 73 LEU A C 1
ATOM 531 O O . LEU A 1 73 ? 2.143 2.714 14.787 1.00 50.66 73 LEU A O 1
ATOM 535 N N . GLN A 1 74 ? 3.568 3.840 16.098 1.00 47.69 74 GLN A N 1
ATOM 536 C CA . GLN A 1 74 ? 3.973 4.766 15.038 1.00 47.69 74 GLN A CA 1
ATOM 537 C C . GLN A 1 74 ? 4.589 4.018 13.826 1.00 47.69 74 GLN A C 1
ATOM 539 O O . GLN A 1 74 ? 5.532 3.236 14.009 1.00 47.69 74 GLN A O 1
ATOM 544 N N . PRO A 1 75 ? 4.092 4.263 12.596 1.00 47.75 75 PRO A N 1
ATOM 545 C CA . PRO A 1 75 ? 4.656 3.786 11.328 1.00 47.75 75 PRO A CA 1
ATOM 546 C C . PRO A 1 75 ? 6.151 4.087 11.143 1.00 47.75 75 PRO 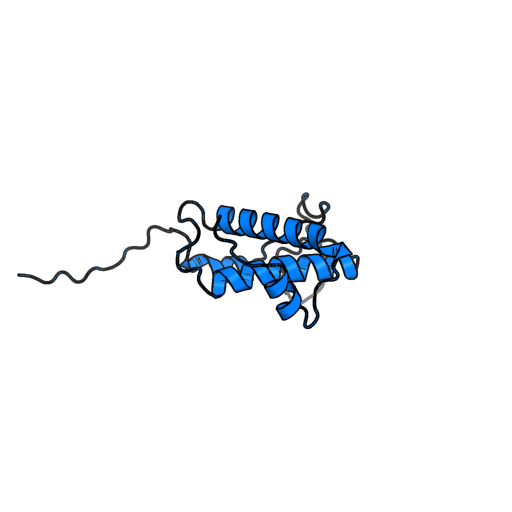A C 1
ATOM 548 O O . PRO A 1 75 ? 6.597 5.180 11.466 1.00 47.75 75 PRO A O 1
ATOM 551 N N . GLY A 1 76 ? 6.943 3.183 10.538 1.00 49.66 76 GLY A N 1
ATOM 552 C CA . GLY A 1 76 ? 8.280 3.562 10.020 1.00 49.66 76 GLY A CA 1
ATOM 553 C C . GLY A 1 76 ? 9.489 2.671 10.341 1.00 49.66 76 GLY A C 1
ATOM 554 O O . GLY A 1 76 ? 10.628 3.094 10.122 1.00 49.66 76 GLY A O 1
ATOM 555 N N . MET A 1 77 ? 9.307 1.433 10.811 1.00 44.22 77 MET A N 1
ATOM 556 C CA . MET A 1 77 ? 10.440 0.524 11.054 1.00 44.22 77 MET A CA 1
ATOM 557 C C . MET A 1 77 ? 11.108 0.091 9.732 1.00 44.22 77 MET A C 1
ATOM 559 O O . MET A 1 77 ? 10.542 -0.665 8.940 1.00 44.22 77 MET A O 1
ATOM 563 N N . SER A 1 78 ? 12.317 0.599 9.473 1.00 44.31 78 SER A N 1
ATOM 564 C CA . SER A 1 78 ? 13.029 0.477 8.187 1.00 44.31 78 SER A CA 1
ATOM 565 C C . SER A 1 78 ? 14.147 -0.581 8.163 1.00 44.31 78 SER A C 1
ATOM 567 O O . SER A 1 78 ? 14.696 -0.868 7.096 1.00 44.31 78 SER A O 1
ATOM 569 N N . GLY A 1 79 ? 14.430 -1.248 9.283 1.00 40.28 79 GLY A N 1
ATOM 570 C CA . GLY A 1 79 ? 15.337 -2.394 9.325 1.00 40.28 79 GLY A CA 1
ATOM 571 C C . GLY A 1 79 ? 15.459 -2.994 10.720 1.00 40.28 79 GLY A C 1
ATOM 572 O O . GLY A 1 79 ? 15.631 -2.269 11.693 1.00 40.28 79 GLY A O 1
ATOM 573 N N . GLU A 1 80 ? 15.392 -4.319 10.795 1.00 43.00 80 GLU A N 1
ATOM 574 C CA . GLU A 1 80 ? 15.746 -5.100 11.977 1.00 43.00 80 GLU A CA 1
ATOM 575 C C . GLU A 1 80 ? 17.141 -5.684 11.731 1.00 43.00 80 GLU A C 1
ATOM 577 O O . GLU A 1 80 ? 17.350 -6.471 10.804 1.00 43.00 80 GLU A O 1
ATOM 582 N N . MET A 1 81 ? 18.130 -5.210 12.487 1.00 39.88 81 MET A N 1
ATOM 583 C CA . MET A 1 81 ? 19.486 -5.750 12.476 1.00 39.88 81 MET A CA 1
ATOM 584 C C . MET A 1 81 ? 19.692 -6.460 13.810 1.00 39.88 81 MET A C 1
ATOM 586 O O . MET A 1 81 ? 19.878 -5.813 14.837 1.00 39.88 81 MET A O 1
ATOM 590 N N . HIS A 1 82 ? 19.624 -7.790 13.800 1.00 37.84 82 HIS A N 1
ATOM 591 C CA . HIS A 1 82 ? 20.001 -8.588 14.960 1.00 37.84 82 HIS A CA 1
ATOM 592 C C . HIS A 1 82 ? 21.522 -8.698 15.004 1.00 37.84 82 HIS A C 1
ATOM 594 O O . HIS A 1 82 ? 22.134 -9.341 14.153 1.00 37.84 82 HIS A O 1
ATOM 600 N N . VAL A 1 83 ? 22.136 -8.082 16.004 1.00 41.59 83 VAL A N 1
ATOM 601 C CA . VAL A 1 83 ? 23.490 -8.423 16.438 1.00 41.59 83 VAL A CA 1
ATOM 602 C C . VAL A 1 83 ? 23.344 -8.899 17.885 1.00 41.59 83 VAL A C 1
ATOM 604 O O . VAL A 1 83 ? 22.490 -8.408 18.618 1.00 41.59 83 VAL A O 1
ATOM 607 N N . ALA A 1 84 ? 24.063 -9.952 18.266 1.00 42.94 84 ALA A N 1
ATOM 608 C CA . ALA A 1 84 ? 23.941 -10.588 19.574 1.00 42.94 84 ALA A CA 1
ATOM 609 C C . ALA A 1 84 ? 25.030 -10.062 20.521 1.00 42.94 84 ALA A C 1
ATOM 611 O O . ALA A 1 84 ? 26.212 -10.160 20.203 1.00 42.94 84 ALA A O 1
ATOM 612 N N . GLY A 1 85 ? 24.617 -9.526 21.678 1.00 37.66 85 GLY A N 1
ATOM 613 C CA . GLY A 1 85 ? 25.494 -9.109 22.784 1.00 37.66 85 GLY A CA 1
ATOM 614 C C . GLY A 1 85 ? 25.461 -7.614 23.149 1.00 37.66 85 GLY A C 1
ATOM 615 O O . GLY A 1 85 ? 26.115 -6.810 22.497 1.00 37.66 85 GLY A O 1
ATOM 616 N N . GLY A 1 86 ? 24.746 -7.272 24.235 1.00 47.03 86 GLY A N 1
ATOM 617 C CA . GLY A 1 86 ? 24.818 -5.975 24.940 1.00 47.03 86 GLY A CA 1
ATOM 618 C C . GLY A 1 86 ? 24.138 -4.789 24.238 1.00 47.03 86 GLY A C 1
ATOM 619 O O . GLY A 1 86 ? 24.816 -3.863 23.810 1.00 47.03 86 GLY A O 1
ATOM 620 N N . PHE A 1 87 ? 22.808 -4.801 24.085 1.00 44.81 87 PHE A N 1
ATOM 621 C CA . PHE A 1 87 ? 22.122 -3.906 23.140 1.00 44.81 87 PHE A CA 1
ATOM 622 C C . PHE A 1 87 ? 21.450 -2.680 23.766 1.00 44.81 87 PHE A C 1
ATOM 624 O O . PHE A 1 87 ? 20.391 -2.769 24.381 1.00 44.81 87 PHE A O 1
ATOM 631 N N . THR A 1 88 ? 22.015 -1.507 23.478 1.00 39.38 88 THR A N 1
ATOM 632 C CA . THR A 1 88 ? 21.276 -0.242 23.414 1.00 39.38 88 THR A CA 1
ATOM 633 C C . THR A 1 88 ? 20.284 -0.318 22.250 1.00 39.38 88 THR A C 1
ATOM 635 O O . THR A 1 88 ? 20.680 -0.479 21.095 1.00 39.38 88 THR A O 1
ATOM 638 N N . HIS A 1 89 ? 18.985 -0.201 22.533 1.00 42.44 89 HIS A N 1
ATOM 639 C CA . HIS A 1 89 ? 17.940 -0.128 21.510 1.00 42.44 89 HIS A CA 1
ATOM 640 C C . HIS A 1 89 ? 17.973 1.233 20.806 1.00 42.44 89 HIS A C 1
ATOM 642 O O . HIS A 1 89 ? 17.248 2.151 21.188 1.00 42.44 89 HIS A O 1
ATOM 648 N N . GLN A 1 90 ? 18.797 1.391 19.772 1.00 40.69 90 GLN A N 1
ATOM 649 C CA . GLN A 1 90 ? 18.767 2.618 18.982 1.00 40.69 90 GLN A CA 1
ATOM 650 C C . GLN A 1 90 ? 17.661 2.541 17.922 1.00 40.69 90 GLN A C 1
ATOM 652 O O . GLN A 1 90 ? 17.828 1.986 16.836 1.00 40.69 90 GLN A O 1
ATOM 657 N N . ARG A 1 91 ? 16.491 3.085 18.274 1.00 45.25 91 ARG A N 1
ATOM 658 C CA . ARG A 1 91 ? 15.355 3.283 17.368 1.00 45.25 91 ARG A CA 1
ATOM 659 C C . ARG A 1 91 ? 15.665 4.477 16.459 1.00 45.25 91 ARG A C 1
ATOM 661 O O . ARG A 1 91 ? 15.525 5.622 16.875 1.00 45.25 91 ARG A O 1
ATOM 668 N N . ASN A 1 92 ? 16.118 4.222 15.233 1.00 40.88 92 ASN A N 1
ATOM 669 C CA . ASN A 1 92 ? 16.304 5.281 14.241 1.00 40.88 92 ASN A CA 1
ATOM 670 C C . ASN A 1 92 ? 14.961 5.572 13.556 1.00 40.88 92 ASN A C 1
ATOM 672 O O . ASN A 1 92 ? 14.515 4.813 12.697 1.00 40.88 92 ASN A O 1
ATOM 676 N N . PHE A 1 93 ? 14.318 6.668 13.954 1.00 40.62 93 PHE A N 1
ATOM 677 C CA . PHE A 1 93 ? 13.102 7.180 13.327 1.00 40.62 93 PHE A CA 1
ATOM 678 C C . PHE A 1 93 ? 13.476 8.047 12.118 1.00 40.62 93 PHE A C 1
ATOM 680 O O . PHE A 1 93 ? 14.211 9.024 12.256 1.00 40.62 93 PHE A O 1
ATOM 687 N N . SER A 1 94 ? 12.985 7.714 10.921 1.00 42.78 94 SER A N 1
ATOM 688 C CA . SER A 1 94 ? 13.017 8.663 9.803 1.00 42.78 94 SER A CA 1
ATOM 689 C C . SER A 1 94 ? 11.913 9.698 10.003 1.00 42.78 94 SER A C 1
ATOM 691 O O . SER A 1 94 ? 10.769 9.319 10.231 1.00 42.78 94 SER A O 1
ATOM 693 N N . SER A 1 95 ? 12.244 10.982 9.868 1.00 39.72 95 SER A N 1
ATOM 694 C CA . SER A 1 95 ? 11.399 12.157 10.158 1.00 39.72 95 SER A CA 1
ATOM 695 C C . SER A 1 95 ? 10.015 12.240 9.469 1.00 39.72 95 SER A C 1
ATOM 697 O O . SER A 1 95 ? 9.285 13.183 9.748 1.00 39.72 95 SER A O 1
ATOM 699 N N . SER A 1 96 ? 9.628 11.293 8.606 1.00 42.78 96 SER A N 1
ATOM 700 C CA . SER A 1 96 ? 8.269 11.186 8.027 1.00 42.78 96 SER A CA 1
ATOM 701 C C . SER A 1 96 ? 7.374 10.147 8.721 1.00 42.78 96 SER A C 1
ATOM 703 O O . SER A 1 96 ? 6.270 9.886 8.264 1.00 42.78 96 SER A O 1
ATOM 705 N N . ALA A 1 97 ? 7.838 9.533 9.811 1.00 40.56 97 ALA A N 1
ATOM 706 C CA . ALA A 1 97 ? 7.121 8.502 10.571 1.00 40.56 97 ALA A CA 1
ATOM 707 C C . ALA A 1 97 ? 5.866 9.005 11.321 1.00 40.56 97 ALA A C 1
ATOM 709 O O . ALA A 1 97 ? 5.076 8.201 11.806 1.00 40.56 97 ALA A O 1
ATOM 710 N N . SER A 1 98 ? 5.677 10.323 11.419 1.00 41.84 98 SER A N 1
ATOM 711 C CA . SER A 1 98 ? 4.599 10.934 12.207 1.00 41.84 98 SER A CA 1
ATOM 712 C C . SER A 1 98 ? 3.297 11.180 11.432 1.00 41.84 98 SER A C 1
ATOM 714 O O . SER A 1 98 ? 2.358 11.696 12.025 1.00 41.84 98 SER A O 1
ATOM 716 N N . ASP A 1 99 ? 3.232 10.851 10.136 1.00 49.78 99 ASP A N 1
ATOM 717 C CA . ASP A 1 99 ? 2.156 11.319 9.238 1.00 49.78 99 ASP A CA 1
ATOM 718 C C . ASP A 1 99 ? 1.075 10.262 8.920 1.00 49.78 99 ASP A C 1
ATOM 720 O O . ASP A 1 99 ? 0.312 10.419 7.975 1.00 49.78 99 ASP A O 1
ATOM 724 N N . GLY A 1 100 ? 1.021 9.143 9.662 1.00 60.59 100 GLY A N 1
ATOM 725 C CA . GLY A 1 100 ? -0.038 8.115 9.543 1.00 60.59 100 GLY A CA 1
ATOM 726 C C . GLY A 1 100 ? -0.123 7.366 8.200 1.00 60.59 100 GLY A C 1
ATOM 727 O O . GLY A 1 100 ? -0.946 6.470 8.041 1.00 60.59 100 GLY A O 1
ATOM 728 N N . GLY A 1 101 ? 0.723 7.711 7.229 1.00 74.12 101 GLY A N 1
ATOM 729 C CA . GLY A 1 101 ? 0.677 7.161 5.879 1.00 74.12 101 GLY A CA 1
ATOM 730 C C . GLY A 1 101 ? 1.322 5.785 5.718 1.00 74.12 101 GLY A C 1
ATOM 731 O O . GLY A 1 101 ? 2.058 5.289 6.575 1.00 74.12 101 GLY A O 1
ATOM 732 N N . VAL A 1 102 ? 1.094 5.176 4.554 1.00 85.50 102 VAL A N 1
ATOM 733 C CA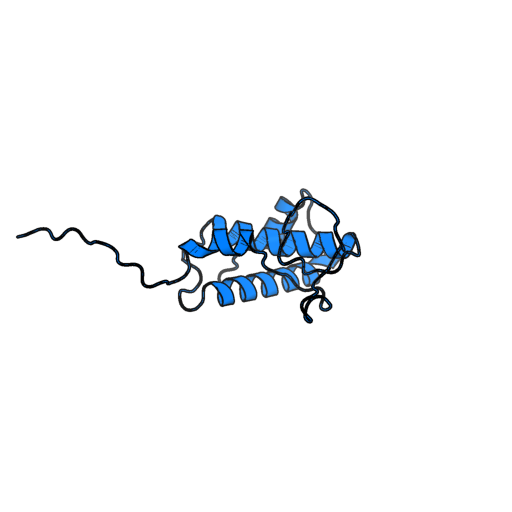 . VAL A 1 102 ? 1.668 3.865 4.219 1.00 85.50 102 VAL A CA 1
ATOM 734 C C . VAL A 1 102 ? 3.183 3.935 4.013 1.00 85.50 102 VAL A C 1
ATOM 736 O O . VAL A 1 102 ? 3.735 4.912 3.506 1.00 85.50 102 VAL A O 1
ATOM 739 N N . TRP A 1 103 ? 3.884 2.839 4.313 1.00 85.94 103 TRP A N 1
ATOM 740 C CA . TRP A 1 103 ? 5.324 2.742 4.075 1.00 85.94 103 TRP A CA 1
ATOM 741 C C . TRP A 1 103 ? 5.739 1.390 3.512 1.00 85.94 103 TRP A C 1
ATOM 743 O O . TRP A 1 103 ? 5.196 0.328 3.831 1.00 85.94 103 TRP A O 1
ATOM 753 N N . MET A 1 104 ? 6.780 1.444 2.686 1.00 87.69 104 MET A N 1
ATOM 754 C CA . MET A 1 104 ? 7.357 0.282 2.027 1.00 87.69 104 MET A CA 1
ATOM 755 C C . MET A 1 104 ? 8.607 -0.185 2.77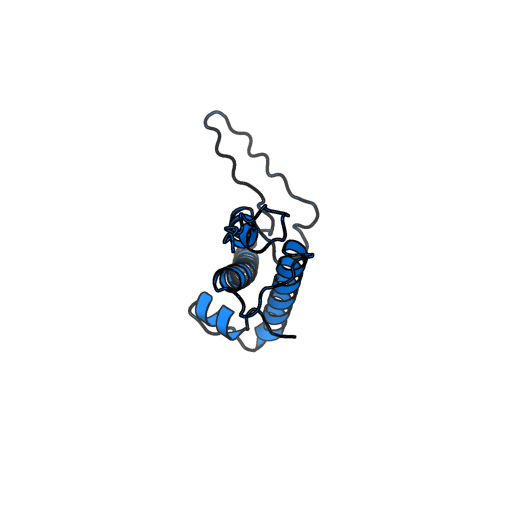0 1.00 87.69 104 MET A C 1
ATOM 757 O O . MET A 1 104 ? 9.595 0.553 2.876 1.00 87.69 104 MET A O 1
ATOM 761 N N . ASN A 1 105 ? 8.600 -1.429 3.248 1.00 88.94 105 ASN A N 1
ATOM 762 C CA . ASN A 1 105 ? 9.742 -1.990 3.964 1.00 88.94 105 ASN A CA 1
ATOM 763 C C . ASN A 1 105 ? 10.776 -2.616 2.999 1.00 88.94 105 ASN A C 1
ATOM 765 O O . ASN A 1 105 ? 10.630 -2.602 1.773 1.00 88.94 105 ASN A O 1
ATOM 769 N N . ARG A 1 106 ? 11.867 -3.167 3.545 1.00 88.25 106 ARG A N 1
ATOM 770 C CA . ARG A 1 106 ? 12.928 -3.803 2.744 1.00 88.25 106 ARG A CA 1
ATOM 771 C C . ARG A 1 106 ? 12.437 -5.025 1.957 1.00 88.25 106 ARG A C 1
ATOM 773 O O . ARG A 1 106 ? 12.876 -5.219 0.823 1.00 88.25 106 ARG A O 1
ATOM 780 N N . GLN A 1 107 ? 11.555 -5.830 2.544 1.00 88.00 107 GLN A N 1
ATOM 781 C CA . GLN A 1 107 ? 11.001 -7.032 1.918 1.00 88.00 107 GLN A CA 1
ATOM 782 C C . GLN A 1 107 ? 10.086 -6.671 0.741 1.00 88.00 107 GLN A C 1
ATOM 784 O O . GLN A 1 107 ? 10.234 -7.235 -0.340 1.00 88.00 107 GLN A O 1
ATOM 789 N N . ASP A 1 108 ? 9.216 -5.677 0.920 1.00 93.19 108 ASP A N 1
ATOM 790 C CA . ASP A 1 108 ? 8.326 -5.141 -0.112 1.00 93.19 108 ASP A CA 1
ATOM 791 C C . ASP A 1 108 ? 9.150 -4.639 -1.307 1.00 93.19 108 ASP A C 1
ATOM 793 O O . ASP A 1 108 ? 8.934 -5.037 -2.453 1.00 93.19 108 ASP A O 1
ATOM 797 N N . LYS A 1 109 ? 10.204 -3.861 -1.024 1.00 91.88 109 LYS A N 1
ATOM 798 C CA . LYS A 1 109 ? 11.168 -3.418 -2.039 1.00 91.88 109 LYS A CA 1
ATOM 799 C C . LYS A 1 109 ? 11.789 -4.609 -2.762 1.00 91.88 109 LYS A C 1
ATOM 801 O O . LYS A 1 109 ? 11.840 -4.606 -3.985 1.00 91.88 109 LYS A O 1
ATOM 806 N N . GLN A 1 110 ? 12.238 -5.639 -2.042 1.00 91.25 110 GLN A N 1
ATOM 807 C CA . GLN A 1 110 ? 12.827 -6.839 -2.645 1.00 91.25 110 GLN A CA 1
ATOM 808 C C . GLN A 1 110 ? 11.854 -7.580 -3.570 1.00 91.25 110 GLN A C 1
ATOM 810 O O . GLN A 1 110 ? 12.278 -8.010 -4.641 1.00 91.25 110 GLN A O 1
ATOM 815 N N . MET A 1 111 ? 10.575 -7.675 -3.204 1.00 92.56 111 MET A N 1
ATOM 816 C CA . MET A 1 111 ? 9.531 -8.256 -4.056 1.00 92.56 111 MET A CA 1
ATOM 817 C C . MET A 1 111 ? 9.277 -7.430 -5.319 1.00 92.56 111 MET A C 1
ATOM 819 O O . MET A 1 111 ? 8.982 -7.997 -6.368 1.00 92.56 111 MET A O 1
ATOM 823 N N . LEU A 1 112 ? 9.412 -6.104 -5.234 1.00 93.75 112 LEU A N 1
ATOM 824 C CA . LEU A 1 112 ? 9.220 -5.200 -6.367 1.00 93.75 112 LEU A CA 1
ATOM 825 C C . LEU A 1 112 ? 10.461 -5.052 -7.263 1.00 93.75 112 LEU A C 1
ATOM 827 O O . LEU A 1 112 ? 10.342 -4.614 -8.406 1.00 93.75 112 LEU A O 1
ATOM 831 N N . ARG A 1 113 ? 11.656 -5.426 -6.781 1.00 91.19 113 ARG A N 1
ATOM 832 C CA . ARG A 1 113 ? 12.925 -5.302 -7.528 1.00 91.19 113 ARG A CA 1
ATOM 833 C C . ARG A 1 113 ? 12.887 -5.870 -8.952 1.00 91.19 113 ARG A C 1
ATOM 835 O O . ARG A 1 113 ? 13.438 -5.190 -9.814 1.00 91.19 113 ARG A O 1
ATOM 842 N N . PRO A 1 114 ? 12.284 -7.043 -9.232 1.00 90.81 114 PRO A N 1
ATOM 843 C CA . PRO A 1 114 ? 12.244 -7.601 -10.586 1.00 90.81 114 PRO A CA 1
ATOM 844 C C . PRO A 1 114 ? 11.499 -6.724 -11.598 1.00 90.81 114 PRO A C 1
ATOM 846 O O . PRO A 1 114 ? 11.774 -6.804 -12.788 1.00 90.81 114 PRO A O 1
ATOM 849 N N . PHE A 1 115 ? 10.575 -5.877 -11.136 1.00 89.81 115 PHE A N 1
ATOM 850 C CA . PHE A 1 115 ? 9.765 -5.014 -11.999 1.00 89.81 115 PHE A CA 1
ATOM 851 C C . PHE A 1 115 ? 10.394 -3.633 -12.217 1.00 89.81 115 PHE A C 1
ATOM 853 O O . PHE A 1 115 ? 9.892 -2.842 -13.011 1.00 89.81 115 PHE A O 1
ATOM 860 N N . ARG A 1 116 ? 11.507 -3.322 -11.538 1.00 85.50 116 ARG A N 1
ATOM 861 C CA . ARG A 1 116 ? 12.256 -2.090 -11.797 1.00 85.50 116 ARG A CA 1
ATOM 862 C C . ARG A 1 116 ? 13.090 -2.248 -13.061 1.00 85.50 116 ARG A C 1
ATOM 864 O O . ARG A 1 116 ? 13.856 -3.202 -13.188 1.00 85.50 116 ARG A O 1
ATOM 871 N N . ARG A 1 117 ? 13.049 -1.241 -13.939 1.00 69.19 117 ARG A N 1
ATOM 872 C CA . ARG A 1 117 ? 14.037 -1.073 -15.015 1.00 69.19 117 ARG A CA 1
ATOM 873 C C . ARG A 1 117 ? 15.411 -0.810 -14.392 1.00 69.19 117 ARG A C 1
ATOM 875 O O . ARG A 1 117 ? 15.791 0.328 -14.140 1.00 69.19 117 ARG A O 1
ATOM 882 N N . ARG A 1 118 ? 16.171 -1.872 -14.142 1.00 57.53 118 ARG A N 1
ATOM 883 C CA . ARG A 1 118 ? 17.634 -1.832 -14.214 1.00 57.53 118 ARG A CA 1
ATOM 884 C C . ARG A 1 118 ? 17.992 -2.300 -15.614 1.00 57.53 118 ARG A C 1
ATOM 886 O O . ARG A 1 118 ? 17.456 -3.314 -16.043 1.00 57.53 118 ARG A O 1
ATOM 893 N N . GLY A 1 119 ? 18.861 -1.574 -16.313 1.00 51.56 119 GLY A N 1
ATOM 894 C CA . GLY A 1 119 ? 19.463 -2.025 -17.569 1.00 51.56 119 GLY A CA 1
ATOM 895 C C . GLY A 1 119 ? 20.260 -3.315 -17.358 1.00 51.56 119 GLY A C 1
ATOM 896 O O . GLY A 1 119 ? 21.473 -3.277 -17.195 1.00 51.56 119 GLY A O 1
ATOM 897 N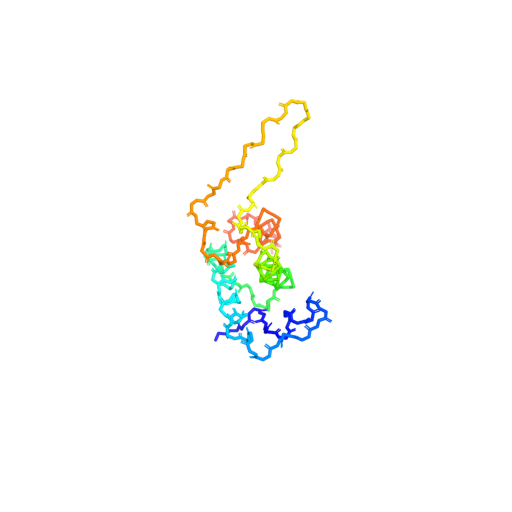 N . GLY A 1 120 ? 19.556 -4.441 -17.270 1.00 50.94 120 GLY A N 1
ATOM 898 C CA . GLY A 1 120 ? 20.100 -5.784 -17.207 1.00 50.94 120 GLY A CA 1
ATOM 899 C C . GLY A 1 120 ? 20.194 -6.327 -18.620 1.00 50.94 120 GLY A C 1
ATOM 900 O O . GLY A 1 120 ? 19.200 -6.361 -19.341 1.00 50.94 120 GLY A O 1
ATOM 901 N N . ILE A 1 121 ? 21.408 -6.704 -19.002 1.00 50.97 121 ILE A N 1
ATOM 902 C CA . ILE A 1 121 ? 21.731 -7.357 -20.266 1.00 50.97 121 ILE A CA 1
ATOM 903 C C . ILE A 1 121 ? 20.872 -8.620 -20.380 1.00 50.97 121 ILE A C 1
ATOM 905 O O . ILE A 1 121 ? 20.988 -9.528 -19.558 1.00 50.97 121 ILE A O 1
ATOM 909 N N . VAL A 1 122 ? 20.004 -8.664 -21.386 1.00 51.31 122 VAL A N 1
ATOM 910 C CA . VAL A 1 122 ? 19.337 -9.892 -21.824 1.00 51.31 122 VAL A CA 1
ATOM 911 C C . VAL A 1 122 ? 20.183 -10.446 -22.961 1.00 51.31 122 VAL A C 1
ATOM 913 O O . VAL A 1 122 ? 20.341 -9.789 -23.989 1.00 51.31 122 VAL A O 1
ATOM 916 N N . SER A 1 123 ? 20.766 -11.628 -22.772 1.00 45.66 123 SER A N 1
ATOM 917 C CA . SER A 1 123 ? 21.380 -12.365 -23.874 1.00 45.66 123 SER A CA 1
ATOM 918 C C . SER A 1 123 ? 20.265 -12.825 -24.807 1.00 45.66 123 SER A C 1
ATOM 920 O O . SER A 1 123 ? 19.499 -13.723 -24.467 1.00 45.66 123 SER A O 1
ATOM 922 N N . VAL A 1 124 ? 20.152 -12.182 -25.966 1.00 57.25 124 VAL A N 1
ATOM 923 C CA . VAL A 1 124 ? 19.352 -12.703 -27.075 1.00 57.25 124 VAL A CA 1
ATOM 924 C C . VAL A 1 124 ? 20.187 -13.760 -27.803 1.00 57.25 124 VAL A C 1
ATOM 926 O O . VAL A 1 124 ? 21.329 -13.466 -28.168 1.00 57.25 124 VAL A O 1
ATOM 929 N N . PRO A 1 125 ? 19.684 -14.993 -27.986 1.00 50.03 125 PRO A N 1
ATOM 930 C CA . PRO A 1 125 ? 20.345 -15.948 -28.859 1.00 50.03 125 PRO A CA 1
ATOM 931 C C . PRO A 1 125 ? 20.337 -15.377 -30.281 1.00 50.03 125 PRO A C 1
ATOM 933 O O . PRO A 1 125 ? 19.284 -15.054 -30.827 1.00 50.03 125 PRO A O 1
ATOM 936 N N . TYR A 1 126 ? 21.525 -15.193 -30.852 1.00 64.62 126 TYR A N 1
ATOM 937 C CA . TYR A 1 126 ? 21.678 -14.864 -32.262 1.00 64.62 126 TYR A CA 1
ATOM 938 C C . TYR A 1 126 ? 21.489 -16.157 -33.053 1.00 64.62 126 TYR A C 1
ATOM 940 O O . TYR A 1 126 ? 22.368 -17.019 -33.051 1.00 64.62 126 TYR A O 1
ATOM 948 N N . GLU A 1 127 ? 20.328 -16.319 -33.683 1.00 64.06 127 GLU A N 1
ATOM 949 C CA . GLU A 1 127 ? 20.179 -17.314 -34.740 1.00 64.06 127 GLU A CA 1
ATOM 950 C C . GLU A 1 127 ? 20.924 -16.783 -35.971 1.00 64.06 127 GLU A C 1
ATOM 952 O O . GLU A 1 127 ? 20.515 -15.802 -36.592 1.00 64.06 127 GLU A O 1
ATOM 957 N N . MET A 1 128 ? 22.079 -17.391 -36.259 1.00 54.59 128 MET A N 1
ATOM 958 C CA . MET A 1 128 ? 22.774 -17.241 -37.537 1.00 54.59 128 MET A CA 1
ATOM 959 C C . MET A 1 128 ? 21.842 -17.753 -38.640 1.00 54.59 128 MET A C 1
ATOM 961 O O . MET A 1 128 ? 21.509 -18.940 -38.648 1.00 54.59 128 MET A O 1
ATOM 965 N N . GLY A 1 129 ? 21.427 -16.858 -39.536 1.00 56.97 129 GLY A N 1
ATOM 966 C CA . GLY A 1 129 ? 20.908 -17.223 -40.856 1.00 56.97 129 GLY A CA 1
ATOM 967 C C . GLY A 1 129 ? 22.032 -17.538 -41.832 1.00 56.97 129 GLY A C 1
ATOM 968 O O . GLY A 1 129 ? 23.154 -17.022 -41.619 1.00 56.97 129 GLY A O 1
#

Sequence (129 aa):
MSSIISVTDIGDALGEPVPAGEFGQVENLIDQAVAAVEGYLHPAGIPYPIPRAVRAVAVRMVVRSLRSEDAGLQPGMSGEMHVAGGFTHQRNFSSSASDGGVWMNRQDKQMLRPFRRRGGIVSVPYEMG

Radius of gyration: 18.26 Å; chains: 1; bounding box: 44×30×66 Å

pLDDT: mean 75.5, std 21.03, range [37.66, 96.31]